Protein AF-A0A7S3MTQ1-F1 (afdb_monomer)

Structure (mmCIF, N/CA/C/O backbone):
data_AF-A0A7S3MTQ1-F1
#
_entry.id   AF-A0A7S3MTQ1-F1
#
loop_
_atom_site.group_PDB
_atom_site.id
_atom_site.type_symbol
_atom_site.label_atom_id
_atom_site.label_alt_id
_atom_site.label_comp_id
_atom_site.label_asym_id
_atom_site.label_entity_id
_atom_site.label_seq_id
_atom_site.pdbx_PDB_ins_code
_atom_site.Cartn_x
_atom_site.Cartn_y
_atom_site.Cartn_z
_atom_site.occupancy
_atom_site.B_iso_or_equiv
_atom_site.auth_seq_id
_atom_site.auth_comp_id
_atom_site.auth_asym_id
_atom_site.auth_atom_id
_atom_site.pdbx_PDB_model_num
ATOM 1 N N . MET A 1 1 ? 12.966 -10.191 -5.860 1.00 78.56 1 MET A N 1
ATOM 2 C CA . MET A 1 1 ? 12.305 -10.108 -7.181 1.00 78.56 1 MET A CA 1
ATOM 3 C C . MET A 1 1 ? 12.487 -8.676 -7.627 1.00 78.56 1 MET A C 1
ATOM 5 O O . MET A 1 1 ? 11.820 -7.817 -7.078 1.00 78.56 1 MET A O 1
ATOM 9 N N . SER A 1 2 ? 13.445 -8.406 -8.515 1.00 86.69 2 SER A N 1
ATOM 10 C CA . SER A 1 2 ? 14.028 -7.056 -8.638 1.00 86.69 2 SER A CA 1
ATOM 11 C C . SER A 1 2 ? 13.567 -6.264 -9.868 1.00 86.69 2 SER A C 1
ATOM 13 O O . SER A 1 2 ? 13.943 -5.110 -10.020 1.00 86.69 2 SER A O 1
ATOM 15 N N . LEU A 1 3 ? 12.726 -6.847 -10.730 1.00 95.62 3 LEU A N 1
ATOM 16 C CA . LEU A 1 3 ? 12.118 -6.173 -11.882 1.00 95.62 3 LEU A CA 1
ATOM 17 C C . LEU A 1 3 ? 10.659 -6.628 -12.007 1.00 95.62 3 LEU A C 1
ATOM 19 O O . LEU A 1 3 ? 10.397 -7.811 -12.209 1.00 95.62 3 LEU A O 1
ATOM 23 N N . MET A 1 4 ? 9.711 -5.702 -11.848 1.00 97.25 4 MET A N 1
ATOM 24 C CA . MET A 1 4 ? 8.269 -5.983 -11.885 1.00 97.25 4 MET A CA 1
ATOM 25 C C . MET A 1 4 ? 7.527 -4.849 -12.596 1.00 97.25 4 MET A C 1
ATOM 27 O O . MET A 1 4 ? 7.982 -3.705 -12.612 1.00 97.25 4 MET A O 1
ATOM 31 N N . GLY A 1 5 ? 6.378 -5.171 -13.185 1.00 97.38 5 GLY A N 1
ATOM 32 C CA . GLY A 1 5 ? 5.528 -4.243 -13.922 1.00 97.38 5 GLY A CA 1
ATOM 33 C C . GLY A 1 5 ? 4.588 -3.455 -13.012 1.00 97.38 5 GLY A C 1
ATOM 34 O O . GLY A 1 5 ? 3.769 -4.040 -12.297 1.00 97.38 5 GLY A O 1
ATOM 35 N N . HIS A 1 6 ? 4.641 -2.125 -13.109 1.00 97.94 6 HIS A N 1
ATOM 36 C CA . HIS A 1 6 ? 3.785 -1.191 -12.368 1.00 97.94 6 HIS A CA 1
ATOM 37 C C . HIS A 1 6 ? 2.851 -0.414 -13.294 1.00 97.94 6 HIS A C 1
ATOM 39 O O . HIS A 1 6 ? 3.151 -0.194 -14.468 1.00 97.94 6 HIS A O 1
ATOM 45 N N . ARG A 1 7 ? 1.721 0.054 -12.750 1.00 97.31 7 ARG A N 1
ATOM 46 C CA . ARG A 1 7 ? 0.862 1.028 -13.436 1.00 97.31 7 ARG A CA 1
ATOM 47 C C . ARG A 1 7 ? 1.332 2.438 -13.098 1.00 97.31 7 ARG A C 1
ATOM 49 O O . ARG A 1 7 ? 1.403 2.800 -11.928 1.00 97.31 7 ARG A O 1
ATOM 56 N N . VAL A 1 8 ? 1.582 3.242 -14.126 1.00 97.00 8 VAL A N 1
ATOM 57 C CA . VAL A 1 8 ? 2.000 4.638 -13.963 1.00 97.00 8 VAL A CA 1
ATOM 58 C C . VAL A 1 8 ? 0.859 5.473 -13.373 1.00 97.00 8 VAL A C 1
ATOM 60 O O . VAL A 1 8 ? -0.270 5.436 -13.865 1.00 97.00 8 VAL A O 1
ATOM 63 N N . LYS A 1 9 ? 1.174 6.257 -12.339 1.00 97.50 9 LYS A N 1
ATOM 64 C CA . LYS A 1 9 ? 0.338 7.342 -11.816 1.00 97.50 9 LYS A CA 1
ATOM 65 C C . LYS A 1 9 ? 1.189 8.606 -11.781 1.00 97.50 9 LYS A C 1
ATOM 67 O O . LYS A 1 9 ? 2.206 8.634 -11.097 1.00 97.50 9 LYS A O 1
ATOM 72 N N . VAL A 1 10 ? 0.780 9.631 -12.525 1.00 97.19 10 VAL A N 1
ATOM 73 C CA . VAL A 1 10 ? 1.495 10.913 -12.566 1.00 97.19 10 VAL A CA 1
ATOM 74 C C . VAL A 1 10 ? 1.177 11.692 -11.295 1.00 97.19 10 VAL A C 1
ATOM 76 O O . VAL A 1 10 ? 0.010 11.863 -10.940 1.00 97.19 10 VAL A O 1
ATOM 79 N N . LEU A 1 11 ? 2.221 12.126 -10.596 1.00 96.69 11 LEU A N 1
ATOM 80 C CA . LEU A 1 11 ? 2.155 12.874 -9.345 1.00 96.69 11 LEU A CA 1
ATOM 81 C C . LEU A 1 11 ? 3.131 14.058 -9.424 1.00 96.69 11 LEU A C 1
ATOM 83 O O . LEU A 1 11 ? 4.071 14.008 -10.217 1.00 96.69 11 LEU A O 1
ATOM 87 N N . PRO A 1 12 ? 2.921 15.123 -8.632 1.00 97.00 12 PRO A N 1
ATOM 88 C CA . PRO A 1 12 ? 3.892 16.210 -8.529 1.00 97.00 12 PRO A CA 1
ATOM 89 C C . PRO A 1 12 ? 5.219 15.737 -7.898 1.00 97.00 12 PRO A C 1
ATOM 91 O O . PRO A 1 12 ? 5.275 14.659 -7.299 1.00 97.00 12 PRO A O 1
ATOM 94 N N . PHE A 1 13 ? 6.235 16.612 -7.937 1.00 97.25 13 PHE A N 1
ATOM 95 C CA . PHE A 1 13 ? 7.602 16.430 -7.405 1.00 97.25 13 PHE A CA 1
ATOM 96 C C . PHE A 1 13 ? 8.509 15.501 -8.240 1.00 97.25 13 PHE A C 1
ATOM 98 O O . PHE A 1 13 ? 8.098 14.982 -9.271 1.00 97.25 13 PHE A O 1
ATOM 105 N N . GLN A 1 14 ? 9.779 15.371 -7.833 1.00 96.12 14 GLN A N 1
ATOM 106 C CA . GLN A 1 14 ? 10.865 14.755 -8.616 1.00 96.12 14 GLN A CA 1
ATOM 107 C C . GLN A 1 14 ? 11.342 13.411 -8.033 1.00 96.12 14 GLN A C 1
ATOM 109 O O . GLN A 1 14 ? 12.533 13.124 -8.023 1.00 96.12 14 GLN A O 1
ATOM 114 N N . THR A 1 15 ? 10.428 12.590 -7.511 1.00 97.06 15 THR A N 1
ATOM 115 C CA . THR A 1 15 ? 10.764 11.274 -6.943 1.00 97.06 15 THR A CA 1
ATOM 116 C C . THR A 1 15 ? 9.771 10.205 -7.377 1.00 97.06 15 THR A C 1
ATOM 118 O O . THR A 1 15 ? 8.580 10.476 -7.570 1.00 97.06 15 THR A O 1
ATOM 121 N N . PHE A 1 16 ? 10.247 8.965 -7.514 1.00 97.38 16 PHE A N 1
ATOM 122 C CA . PHE A 1 16 ? 9.351 7.827 -7.674 1.00 97.38 16 PHE A CA 1
ATOM 123 C C . PHE A 1 16 ? 8.628 7.523 -6.367 1.00 97.38 16 PHE A C 1
ATOM 125 O O . PHE A 1 16 ? 9.172 7.661 -5.275 1.00 97.38 16 PHE A O 1
ATOM 132 N N . ARG A 1 17 ? 7.368 7.102 -6.495 1.00 97.31 17 ARG A N 1
ATOM 133 C CA . ARG A 1 17 ? 6.538 6.688 -5.365 1.00 97.31 17 ARG A CA 1
ATOM 134 C C . ARG A 1 17 ? 6.022 5.286 -5.615 1.00 97.31 17 ARG A C 1
ATOM 136 O O . ARG A 1 17 ? 5.438 5.016 -6.664 1.00 97.31 17 ARG A O 1
ATOM 143 N N . LEU A 1 18 ? 6.211 4.423 -4.629 1.00 96.88 18 LEU A N 1
ATOM 144 C CA . LEU A 1 18 ? 5.763 3.037 -4.628 1.00 96.88 18 LEU A CA 1
ATOM 145 C C . LEU A 1 18 ? 5.062 2.711 -3.305 1.00 96.88 18 LEU A C 1
ATOM 147 O O . LEU A 1 18 ? 5.174 3.444 -2.327 1.00 96.88 18 LEU A O 1
ATOM 151 N N . ASN A 1 19 ? 4.293 1.625 -3.298 1.00 97.12 19 ASN A N 1
ATOM 152 C CA . ASN A 1 19 ? 3.621 1.142 -2.095 1.00 97.12 19 ASN A CA 1
ATOM 153 C C . ASN A 1 19 ? 4.639 0.514 -1.121 1.00 97.12 19 ASN A C 1
ATOM 155 O O . ASN A 1 19 ? 5.536 -0.198 -1.559 1.00 97.12 19 ASN A O 1
ATOM 159 N N . LEU A 1 20 ? 4.479 0.713 0.190 1.00 97.56 20 LEU A N 1
ATOM 160 C CA . LEU A 1 20 ? 5.409 0.173 1.192 1.00 97.56 20 LEU A CA 1
ATOM 161 C C . LEU A 1 20 ? 5.531 -1.358 1.147 1.00 97.56 20 LEU A C 1
ATOM 163 O O . LEU A 1 20 ? 6.614 -1.887 1.342 1.00 97.56 20 LEU A O 1
ATOM 167 N N . SER A 1 21 ? 4.472 -2.091 0.809 1.00 97.06 21 SER A N 1
ATOM 168 C CA . SER A 1 21 ? 4.521 -3.556 0.718 1.00 97.06 21 SER A CA 1
ATOM 169 C C . SER A 1 21 ? 5.405 -4.085 -0.416 1.00 97.06 21 SER A C 1
ATOM 171 O O . SER A 1 21 ? 5.740 -5.270 -0.413 1.00 97.06 21 SER A O 1
ATOM 173 N N . VAL A 1 22 ? 5.788 -3.244 -1.389 1.00 97.25 22 VAL A N 1
ATOM 174 C CA . VAL A 1 22 ? 6.699 -3.643 -2.475 1.00 97.25 22 VAL A CA 1
ATOM 175 C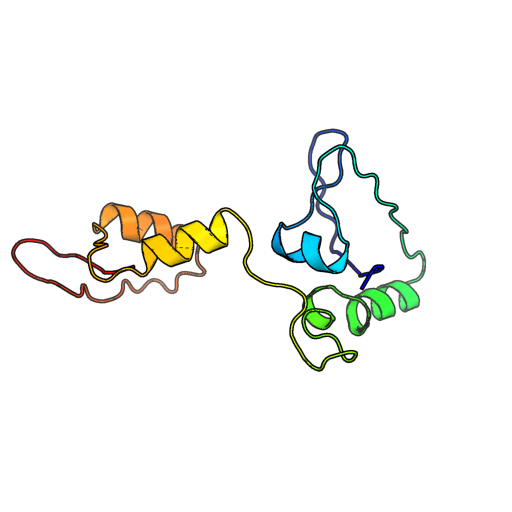 C . VAL A 1 22 ? 8.166 -3.323 -2.167 1.00 97.25 22 VAL A C 1
ATOM 177 O O . VAL A 1 22 ? 9.033 -3.690 -2.953 1.00 97.25 22 VAL A O 1
ATOM 180 N N . THR A 1 23 ? 8.489 -2.709 -1.026 1.00 96.62 23 THR A N 1
ATOM 181 C CA . THR A 1 23 ? 9.890 -2.416 -0.673 1.00 96.62 23 THR A CA 1
ATOM 182 C C . THR A 1 23 ? 10.688 -3.687 -0.401 1.00 96.62 23 THR A C 1
ATOM 184 O O . THR A 1 23 ? 11.807 -3.818 -0.887 1.00 96.62 23 THR A O 1
ATOM 187 N N . SER A 1 24 ? 10.099 -4.677 0.279 1.00 95.00 24 SER A N 1
ATOM 188 C CA . SER A 1 24 ? 10.756 -5.949 0.611 1.00 95.00 24 SER A CA 1
ATOM 189 C C . SER A 1 24 ? 11.315 -6.708 -0.605 1.00 95.00 24 SER A C 1
ATOM 191 O O . SER A 1 24 ? 12.484 -7.088 -0.570 1.00 95.00 24 SER A O 1
ATOM 193 N N . PRO A 1 25 ? 10.567 -6.930 -1.709 1.00 96.00 25 PRO A N 1
ATOM 194 C CA . PRO A 1 25 ? 11.117 -7.618 -2.879 1.00 96.00 25 PRO A CA 1
ATOM 195 C C . PRO A 1 25 ? 12.190 -6.820 -3.634 1.00 96.00 25 PRO A C 1
ATOM 197 O O . PRO A 1 25 ? 12.996 -7.461 -4.323 1.00 96.00 25 PRO A O 1
ATOM 200 N N . TYR A 1 26 ? 12.195 -5.485 -3.514 1.00 96.81 26 TYR A N 1
ATOM 201 C CA . TYR A 1 26 ? 13.216 -4.594 -4.078 1.00 96.81 26 TYR A CA 1
ATOM 202 C C . TYR A 1 26 ? 14.411 -4.359 -3.153 1.00 96.81 26 TYR A C 1
ATOM 204 O O . TYR A 1 26 ? 15.449 -3.934 -3.646 1.00 96.81 26 TYR A O 1
ATOM 212 N N . ASN A 1 27 ? 14.280 -4.677 -1.863 1.00 94.69 27 ASN A N 1
ATOM 213 C CA . ASN A 1 27 ? 15.246 -4.332 -0.824 1.00 94.69 27 ASN A CA 1
ATOM 214 C C . ASN A 1 27 ? 15.563 -2.824 -0.804 1.00 94.69 27 ASN A C 1
ATOM 216 O O . ASN A 1 27 ? 16.728 -2.447 -0.841 1.00 94.69 27 ASN A O 1
ATOM 220 N N . ALA A 1 28 ? 14.511 -1.999 -0.800 1.00 95.44 28 ALA A N 1
ATOM 221 C CA . ALA A 1 28 ? 14.596 -0.536 -0.752 1.00 95.44 28 ALA A CA 1
ATOM 222 C C . ALA A 1 28 ? 14.129 0.002 0.613 1.00 95.44 28 ALA A C 1
ATOM 224 O O . ALA A 1 28 ? 13.205 -0.576 1.200 1.00 95.44 28 ALA A O 1
ATOM 225 N N . ASP A 1 29 ? 14.705 1.104 1.096 1.00 93.62 29 ASP A N 1
ATOM 226 C CA . ASP A 1 29 ? 14.406 1.670 2.428 1.00 93.62 29 ASP A CA 1
ATOM 227 C C . ASP A 1 29 ? 14.224 3.206 2.480 1.00 93.62 29 ASP A C 1
ATOM 229 O O . ASP A 1 29 ? 13.895 3.748 3.537 1.00 93.62 29 ASP A O 1
ATOM 233 N N . PHE A 1 30 ? 14.285 3.887 1.330 1.00 96.19 30 PHE A N 1
ATOM 234 C CA . PHE A 1 30 ? 14.052 5.334 1.164 1.00 96.19 30 PHE A CA 1
ATOM 235 C C . PHE A 1 30 ? 15.071 6.257 1.858 1.00 96.19 30 PHE A C 1
ATOM 237 O O . PHE A 1 30 ? 14.766 7.434 2.079 1.00 96.19 30 PHE A O 1
ATOM 244 N N . ASP A 1 31 ? 16.279 5.781 2.157 1.00 97.12 31 ASP A N 1
ATOM 245 C CA . ASP A 1 31 ? 17.355 6.605 2.729 1.00 97.12 31 ASP A CA 1
ATOM 246 C C . ASP A 1 31 ? 18.178 7.397 1.682 1.00 97.12 31 ASP A C 1
ATOM 248 O O . ASP A 1 31 ? 19.066 8.178 2.031 1.00 97.12 31 ASP A O 1
ATOM 252 N N . GLY A 1 32 ? 17.842 7.240 0.397 1.00 96.38 32 GLY A N 1
ATOM 253 C CA . GLY A 1 32 ? 18.590 7.787 -0.739 1.00 96.38 32 GLY A CA 1
ATOM 254 C C . GLY A 1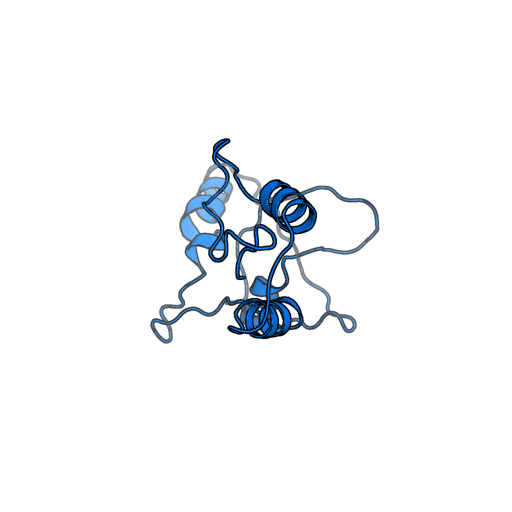 32 ? 18.578 6.900 -1.987 1.00 96.38 32 GLY A C 1
ATOM 255 O O . GLY A 1 32 ? 19.155 7.292 -2.999 1.00 96.38 32 GLY A O 1
ATOM 256 N N . ASP A 1 33 ? 17.922 5.736 -1.928 1.00 96.75 33 ASP A N 1
ATOM 257 C CA . ASP A 1 33 ? 17.808 4.787 -3.038 1.00 96.75 33 ASP A CA 1
ATOM 258 C C . ASP A 1 33 ? 17.336 5.401 -4.368 1.00 96.75 33 ASP A C 1
ATOM 260 O O . ASP A 1 33 ? 16.323 6.105 -4.455 1.00 96.75 33 ASP A O 1
ATOM 264 N N . GLU A 1 34 ? 18.016 5.009 -5.446 1.00 97.25 34 GLU A N 1
ATOM 265 C CA . GLU A 1 34 ? 17.623 5.295 -6.823 1.00 97.25 34 GLU A CA 1
ATOM 266 C C . GLU A 1 34 ? 17.090 4.028 -7.507 1.00 97.25 34 GLU A C 1
ATOM 268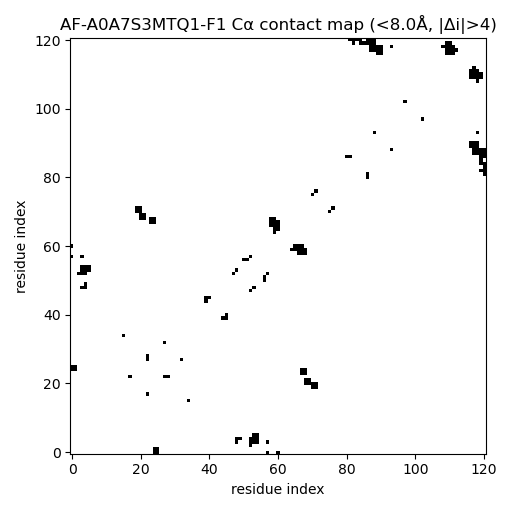 O O . GLU A 1 34 ? 17.617 2.927 -7.344 1.00 97.25 34 GLU A O 1
ATOM 273 N N . MET A 1 35 ? 16.041 4.174 -8.321 1.00 96.81 35 MET A N 1
ATOM 274 C CA . MET A 1 35 ? 15.461 3.071 -9.091 1.00 96.81 35 MET A CA 1
ATOM 275 C C . MET A 1 35 ? 15.338 3.442 -10.565 1.00 96.81 35 MET A C 1
ATOM 277 O O . MET A 1 35 ? 14.942 4.553 -10.908 1.00 96.81 35 MET A O 1
ATOM 281 N N . ASN A 1 36 ? 15.598 2.478 -11.446 1.00 97.00 36 ASN A N 1
ATOM 282 C CA . ASN A 1 36 ? 15.452 2.661 -12.887 1.00 97.00 36 ASN A CA 1
ATOM 283 C C . ASN A 1 36 ? 14.028 2.343 -13.359 1.00 97.00 36 ASN A C 1
ATOM 285 O O . ASN A 1 36 ? 13.367 1.438 -12.845 1.00 97.00 36 ASN A O 1
ATOM 289 N N . MET A 1 37 ? 13.577 3.050 -14.396 1.00 96.69 37 MET A N 1
ATOM 290 C CA . MET A 1 37 ? 12.301 2.800 -15.064 1.00 96.69 37 MET A CA 1
ATOM 291 C C . MET A 1 37 ? 12.518 2.568 -16.558 1.00 96.69 37 MET A C 1
ATOM 293 O O . MET A 1 37 ? 13.169 3.359 -17.235 1.00 96.69 37 MET A O 1
ATOM 297 N N . HIS A 1 38 ? 11.910 1.504 -17.082 1.00 97.31 38 HIS A N 1
ATOM 298 C CA . HIS A 1 38 ? 11.919 1.177 -18.505 1.00 97.31 38 HIS A CA 1
ATOM 299 C C . H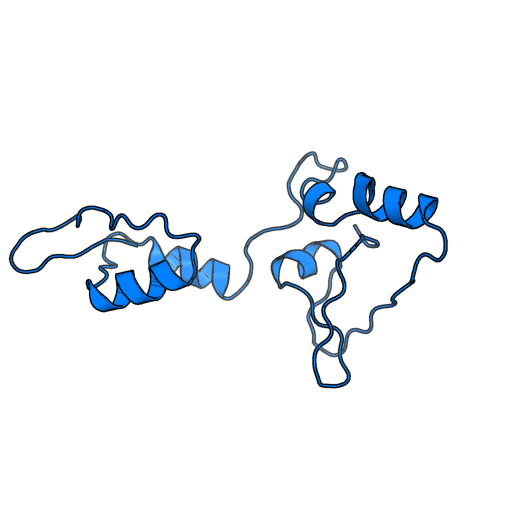IS A 1 38 ? 10.488 1.194 -19.044 1.00 97.31 38 HIS A C 1
ATOM 301 O O . HIS A 1 38 ? 9.590 0.589 -18.456 1.00 97.31 38 HIS A O 1
ATOM 307 N N . VAL A 1 39 ? 10.271 1.886 -20.165 1.00 97.69 39 VAL A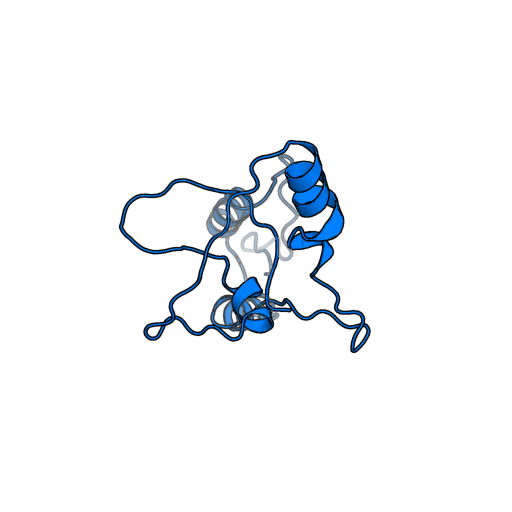 N 1
ATOM 308 C CA . VAL A 1 39 ? 8.944 2.026 -20.780 1.00 97.69 39 VAL A CA 1
ATOM 309 C C . VAL A 1 39 ? 8.839 1.099 -21.996 1.00 97.69 39 VAL A C 1
ATOM 311 O O . VAL A 1 39 ? 9.552 1.328 -22.979 1.00 97.69 39 VAL A O 1
ATOM 314 N N . PRO A 1 40 ? 7.959 0.076 -21.979 1.00 97.25 40 PRO A N 1
ATOM 315 C CA . PRO A 1 40 ? 7.760 -0.799 -23.132 1.00 97.25 40 PRO A CA 1
ATOM 316 C C . PRO A 1 40 ? 7.156 -0.017 -24.304 1.00 97.25 40 PRO A C 1
ATOM 318 O O . PRO A 1 40 ? 6.207 0.744 -24.121 1.00 97.25 40 PRO A O 1
ATOM 321 N N . GLN A 1 41 ? 7.701 -0.220 -25.505 1.00 97.81 41 GLN A N 1
ATOM 322 C CA . GLN A 1 41 ? 7.291 0.517 -26.708 1.00 97.81 41 GLN A CA 1
ATOM 323 C C . GLN A 1 41 ? 6.233 -0.225 -27.542 1.00 97.81 41 GLN A C 1
ATOM 325 O O . GLN A 1 41 ? 5.366 0.413 -28.133 1.00 97.81 41 GLN A O 1
ATOM 330 N N . SER A 1 42 ? 6.269 -1.563 -27.586 1.00 98.31 42 SER A N 1
ATOM 331 C CA . SER A 1 42 ? 5.308 -2.373 -28.346 1.00 98.31 42 SER A CA 1
ATOM 332 C C . SER A 1 42 ? 4.106 -2.790 -27.491 1.00 98.31 42 SER A C 1
ATOM 334 O O . SER A 1 42 ? 4.190 -2.925 -26.265 1.00 98.31 42 SER A O 1
ATOM 336 N N . LEU A 1 43 ? 2.966 -3.026 -28.146 1.00 97.94 43 LEU A N 1
ATOM 337 C CA . LEU A 1 43 ? 1.766 -3.533 -27.473 1.00 97.94 43 LEU A CA 1
ATOM 338 C C . LEU A 1 43 ? 1.961 -4.956 -26.941 1.00 97.94 43 LEU A C 1
ATOM 340 O O . LEU A 1 43 ? 1.442 -5.272 -25.873 1.00 97.94 43 LEU A O 1
ATOM 344 N N . GLU A 1 44 ? 2.743 -5.776 -27.642 1.00 98.12 44 GLU A N 1
ATOM 345 C CA . GLU A 1 44 ? 3.074 -7.142 -27.232 1.00 98.12 44 GLU A CA 1
ATOM 346 C C . GLU A 1 44 ? 3.864 -7.145 -25.921 1.00 98.12 44 GLU A C 1
ATOM 348 O O . GLU A 1 44 ? 3.436 -7.767 -24.952 1.00 98.12 44 GLU A O 1
ATOM 353 N N . THR A 1 45 ? 4.938 -6.354 -25.823 1.00 97.56 45 THR A N 1
ATOM 354 C CA . THR A 1 45 ? 5.730 -6.253 -24.585 1.00 97.56 45 THR A CA 1
ATOM 355 C C . THR A 1 45 ? 4.927 -5.602 -23.457 1.00 97.56 45 THR A C 1
ATOM 357 O O . THR A 1 45 ? 5.055 -5.974 -22.290 1.00 97.56 45 THR A O 1
ATOM 360 N N . LYS A 1 46 ? 4.039 -4.649 -23.772 1.00 97.75 46 LYS A N 1
ATOM 361 C CA . LYS A 1 46 ? 3.117 -4.090 -22.773 1.00 97.75 46 LYS A CA 1
ATOM 362 C C . LYS A 1 46 ? 2.163 -5.157 -22.222 1.00 97.75 46 LYS A C 1
ATOM 364 O O . LYS A 1 46 ? 1.907 -5.161 -21.017 1.00 97.75 46 LYS A O 1
ATOM 369 N N . ALA A 1 47 ? 1.636 -6.033 -23.078 1.00 97.88 47 ALA A N 1
ATOM 370 C CA . ALA A 1 47 ? 0.794 -7.149 -22.662 1.00 97.88 47 ALA A CA 1
ATOM 371 C C . ALA A 1 47 ? 1.593 -8.162 -21.831 1.00 97.88 47 ALA A C 1
ATOM 373 O O . ALA A 1 47 ? 1.138 -8.543 -20.758 1.00 97.88 47 ALA A O 1
ATOM 374 N N . GLU A 1 48 ? 2.810 -8.508 -22.248 1.00 97.94 48 GLU A N 1
ATOM 375 C CA . GLU A 1 48 ? 3.713 -9.397 -21.509 1.00 97.94 48 GLU A CA 1
ATOM 376 C C . GLU A 1 48 ? 3.981 -8.888 -20.085 1.00 97.94 48 GLU A C 1
ATOM 378 O O . GLU A 1 48 ? 3.785 -9.610 -19.107 1.00 97.94 48 GLU A O 1
ATOM 383 N N . ILE A 1 49 ? 4.338 -7.610 -19.932 1.00 97.50 49 ILE A N 1
ATOM 384 C CA . ILE A 1 49 ? 4.590 -7.020 -18.611 1.00 97.50 49 ILE A CA 1
ATOM 385 C C . ILE A 1 49 ? 3.314 -7.009 -17.763 1.00 97.50 49 ILE A C 1
ATOM 387 O O . ILE A 1 49 ? 3.371 -7.287 -16.564 1.00 97.50 49 ILE A O 1
ATOM 391 N N . LYS A 1 50 ? 2.159 -6.704 -18.364 1.00 96.81 50 LYS A N 1
ATOM 392 C CA . LYS A 1 50 ? 0.868 -6.670 -17.662 1.00 96.81 50 LYS A CA 1
ATOM 393 C C . LYS A 1 50 ? 0.404 -8.064 -17.222 1.00 96.81 50 LYS A C 1
ATOM 395 O O . LYS A 1 50 ? -0.184 -8.203 -16.151 1.00 96.81 50 LYS A O 1
ATOM 400 N N . GLU A 1 51 ? 0.656 -9.080 -18.036 1.00 97.19 51 GLU A N 1
ATOM 401 C CA . GLU A 1 51 ? 0.154 -10.433 -17.815 1.00 97.19 51 GLU A CA 1
ATOM 402 C C . GLU A 1 51 ? 1.174 -11.345 -17.106 1.00 97.19 51 GLU A C 1
ATOM 404 O O . GLU A 1 51 ? 0.806 -12.339 -16.497 1.00 97.19 51 GLU A O 1
ATOM 409 N N . ILE A 1 52 ? 2.466 -11.051 -17.116 1.00 96.38 52 ILE A N 1
ATOM 410 C CA . ILE A 1 52 ? 3.456 -11.948 -16.495 1.00 96.38 52 ILE A CA 1
ATOM 411 C C . ILE A 1 52 ? 4.158 -11.231 -15.353 1.00 96.38 52 ILE A C 1
ATOM 413 O O . ILE A 1 52 ? 4.147 -11.699 -14.216 1.00 96.38 52 ILE A O 1
ATOM 417 N N . MET A 1 53 ? 4.711 -10.052 -15.622 1.00 96.56 53 MET A N 1
ATOM 418 C CA . MET A 1 53 ? 5.579 -9.356 -14.668 1.00 96.56 53 MET A CA 1
ATOM 419 C C . MET A 1 53 ? 4.837 -8.417 -13.711 1.00 96.56 53 MET A C 1
ATOM 421 O O . MET A 1 53 ? 5.473 -7.790 -12.864 1.00 96.56 53 MET A O 1
ATOM 425 N N . HIS A 1 54 ? 3.519 -8.267 -13.837 1.00 96.69 54 HIS A N 1
ATOM 426 C CA . HIS A 1 54 ? 2.765 -7.301 -13.045 1.00 96.69 54 HIS A CA 1
ATOM 427 C C . HIS A 1 54 ? 2.826 -7.634 -11.550 1.00 96.69 54 HIS A C 1
ATOM 429 O O . HIS A 1 54 ? 2.631 -8.785 -11.169 1.00 96.69 54 HIS A O 1
ATOM 435 N N . VAL A 1 55 ? 3.059 -6.624 -10.703 1.00 97.19 55 VAL A N 1
ATOM 436 C CA . VAL A 1 55 ? 3.266 -6.778 -9.247 1.00 97.19 55 VAL A CA 1
ATOM 437 C C . VAL A 1 55 ? 2.274 -7.733 -8.560 1.00 97.19 55 VAL A C 1
ATOM 439 O O . VAL A 1 55 ? 2.741 -8.609 -7.835 1.00 97.19 55 VAL A O 1
ATOM 442 N N . PRO A 1 56 ? 0.947 -7.678 -8.803 1.00 96.38 56 PRO A N 1
ATOM 443 C CA . PRO A 1 56 ? 0.007 -8.617 -8.184 1.00 96.38 56 PRO A CA 1
ATOM 444 C C . PRO A 1 56 ? 0.258 -10.094 -8.533 1.00 96.38 56 PRO A C 1
ATOM 446 O O . PRO A 1 56 ? -0.033 -10.969 -7.724 1.00 96.38 56 PRO A O 1
ATOM 449 N N . ARG A 1 57 ? 0.830 -10.392 -9.710 1.00 96.06 57 ARG A N 1
ATOM 450 C CA . ARG A 1 57 ? 1.214 -11.758 -10.123 1.00 96.06 57 ARG A CA 1
ATOM 451 C C . ARG A 1 57 ? 2.544 -12.212 -9.517 1.00 96.06 57 ARG A C 1
ATOM 453 O O . ARG A 1 57 ? 2.889 -13.380 -9.626 1.00 96.06 57 ARG A O 1
ATOM 460 N N . GLN A 1 58 ? 3.265 -11.303 -8.865 1.00 96.25 58 GLN A N 1
ATOM 461 C CA . GLN A 1 58 ? 4.579 -11.527 -8.262 1.00 96.25 58 GLN A CA 1
ATOM 462 C C . GLN A 1 58 ? 4.528 -11.474 -6.722 1.00 96.25 58 GLN A C 1
ATOM 464 O O . GLN A 1 58 ? 5.560 -11.348 -6.074 1.00 96.25 58 GLN A O 1
ATOM 469 N N . ILE A 1 59 ? 3.343 -11.566 -6.103 1.00 97.00 59 ILE A N 1
ATOM 470 C CA . ILE A 1 59 ? 3.215 -11.578 -4.633 1.00 97.00 59 ILE A CA 1
ATOM 471 C C . ILE A 1 59 ? 3.866 -12.833 -4.032 1.00 97.00 59 ILE A C 1
ATOM 473 O O . ILE A 1 59 ? 4.552 -12.740 -3.015 1.00 97.00 59 ILE A O 1
ATOM 477 N N . VAL A 1 60 ? 3.675 -13.999 -4.659 1.00 96.31 60 VAL A N 1
ATOM 478 C CA . VAL A 1 60 ? 4.215 -15.291 -4.205 1.00 96.31 60 VAL A CA 1
ATOM 479 C C . VAL A 1 60 ? 5.436 -15.655 -5.037 1.00 96.31 60 VAL A C 1
ATOM 481 O O . VAL A 1 60 ? 5.352 -15.751 -6.259 1.00 96.31 60 VAL A O 1
ATOM 484 N N . ALA A 1 61 ? 6.575 -15.880 -4.379 1.00 93.44 61 ALA A N 1
ATOM 485 C CA . ALA A 1 61 ? 7.803 -16.257 -5.067 1.00 93.44 61 ALA A CA 1
ATOM 486 C C . ALA A 1 61 ? 7.929 -17.782 -5.201 1.00 93.44 61 ALA A C 1
ATOM 488 O O . ALA A 1 61 ? 7.849 -18.484 -4.188 1.00 93.44 61 ALA A O 1
ATOM 489 N N . PRO A 1 62 ? 8.276 -18.309 -6.390 1.00 94.62 62 PRO A N 1
ATOM 490 C CA . PRO A 1 62 ? 8.505 -19.743 -6.581 1.00 94.62 62 PRO A CA 1
ATOM 491 C C . PRO A 1 62 ? 9.771 -20.249 -5.871 1.00 94.62 62 PRO A C 1
ATOM 493 O O . PRO A 1 62 ? 9.906 -21.438 -5.620 1.00 94.62 62 PRO A O 1
ATOM 496 N N . LYS A 1 63 ? 10.705 -19.357 -5.503 1.00 93.75 63 LYS A N 1
ATOM 497 C CA . LYS A 1 63 ? 11.955 -19.724 -4.810 1.00 93.75 63 LYS A CA 1
ATOM 498 C C . LYS A 1 63 ? 11.703 -20.449 -3.480 1.00 93.75 63 LYS A C 1
ATOM 500 O O . LYS A 1 63 ? 12.459 -21.341 -3.114 1.00 93.75 63 LYS A O 1
ATOM 505 N N . HIS A 1 64 ? 10.670 -20.027 -2.754 1.00 93.06 64 HIS A N 1
ATOM 506 C CA . HIS A 1 64 ? 10.344 -20.528 -1.416 1.00 93.06 64 HIS A CA 1
ATOM 507 C C . HIS A 1 64 ? 8.860 -20.895 -1.268 1.00 93.06 64 HIS A C 1
ATOM 509 O O . HIS A 1 64 ? 8.428 -21.208 -0.166 1.00 93.06 64 HIS A O 1
ATOM 515 N N . ASN A 1 65 ? 8.079 -20.837 -2.354 1.00 95.25 65 ASN A N 1
ATOM 516 C CA . ASN A 1 65 ? 6.629 -21.059 -2.365 1.00 95.25 65 ASN A CA 1
ATOM 517 C C . ASN A 1 65 ? 5.878 -20.254 -1.291 1.00 95.25 65 ASN A C 1
ATOM 519 O O . ASN A 1 65 ? 4.909 -20.731 -0.706 1.00 95.25 65 ASN A O 1
ATOM 523 N N . GLN A 1 66 ? 6.335 -19.028 -1.030 1.00 95.69 66 GLN A N 1
ATOM 524 C CA . GLN A 1 66 ? 5.778 -18.154 -0.001 1.00 95.69 66 GLN A CA 1
ATOM 525 C C . GLN A 1 66 ? 5.662 -16.707 -0.505 1.00 95.69 66 GLN A C 1
ATOM 527 O O . GLN A 1 66 ? 6.390 -16.320 -1.433 1.00 95.69 66 GLN A O 1
ATOM 532 N N . PRO A 1 67 ? 4.767 -15.896 0.087 1.00 96.50 67 PRO A N 1
ATOM 533 C CA . PRO A 1 67 ? 4.674 -14.474 -0.213 1.00 96.50 67 PRO A CA 1
ATOM 534 C C . PRO A 1 67 ? 5.992 -13.748 0.069 1.00 96.50 67 PRO A C 1
ATOM 536 O O . PRO A 1 67 ? 6.650 -14.009 1.074 1.00 96.50 67 PRO A O 1
ATOM 539 N N . VAL A 1 68 ? 6.364 -12.815 -0.805 1.00 95.44 68 VAL A N 1
ATOM 540 C CA . VAL A 1 68 ? 7.499 -11.897 -0.580 1.00 95.44 68 VAL A CA 1
ATOM 541 C C . VAL A 1 68 ? 7.066 -10.452 -0.358 1.00 95.44 68 VAL A C 1
ATOM 543 O O . VAL A 1 68 ? 7.906 -9.598 -0.089 1.00 95.44 68 VAL A O 1
ATOM 546 N N . MET A 1 69 ? 5.770 -10.176 -0.498 1.00 96.62 69 MET A N 1
ATOM 547 C CA . MET A 1 69 ? 5.148 -8.898 -0.170 1.00 96.62 69 MET A CA 1
ATOM 548 C C . MET A 1 69 ? 4.206 -9.114 1.008 1.00 96.62 69 MET A C 1
ATOM 550 O O . MET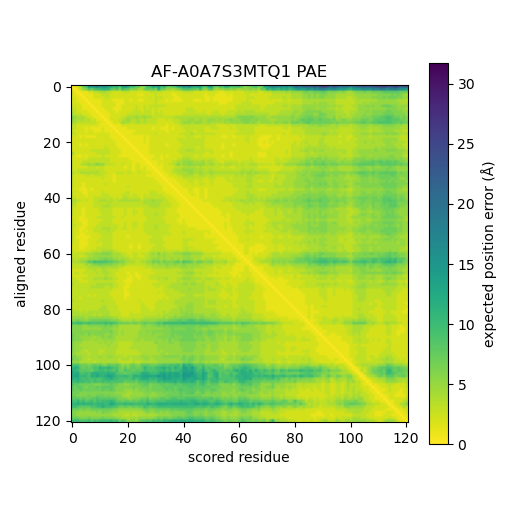 A 1 69 ? 3.496 -10.120 1.066 1.00 96.62 69 MET A O 1
ATOM 554 N N . GLY A 1 70 ? 4.188 -8.159 1.928 1.00 96.12 70 GLY A N 1
ATOM 555 C CA . GLY A 1 70 ? 3.359 -8.216 3.123 1.00 96.12 70 GLY A CA 1
ATOM 556 C C . GLY A 1 70 ? 3.096 -6.831 3.694 1.00 96.12 70 GLY A C 1
ATOM 557 O O . GLY A 1 70 ? 3.580 -5.820 3.182 1.00 96.12 70 GLY A O 1
ATOM 558 N N . ILE A 1 71 ? 2.306 -6.788 4.761 1.00 97.50 71 ILE A N 1
ATOM 559 C CA . ILE A 1 71 ? 2.100 -5.570 5.539 1.00 97.50 71 ILE A CA 1
ATOM 560 C C . ILE A 1 71 ? 3.342 -5.349 6.405 1.00 97.50 71 ILE A C 1
ATOM 562 O O . ILE A 1 71 ? 3.776 -6.258 7.111 1.00 97.50 71 ILE A O 1
ATOM 566 N N . VAL A 1 72 ? 3.924 -4.155 6.328 1.00 96.25 72 VAL A N 1
ATOM 567 C CA . VAL A 1 72 ? 5.196 -3.812 6.979 1.00 96.25 72 VAL A CA 1
ATOM 568 C C . VAL A 1 72 ? 5.087 -2.475 7.711 1.00 96.25 72 VAL A C 1
ATOM 570 O O . VAL A 1 72 ? 4.158 -1.704 7.466 1.00 96.25 72 VAL A O 1
ATOM 573 N N . GLN A 1 73 ? 6.050 -2.206 8.597 1.00 95.88 73 GLN A N 1
ATOM 574 C CA . GLN A 1 73 ? 6.205 -0.931 9.312 1.00 95.88 73 GLN A CA 1
ATOM 575 C C . GLN A 1 73 ? 4.912 -0.496 10.032 1.00 95.88 73 GLN A C 1
ATOM 577 O O . GLN A 1 73 ? 4.308 -1.291 10.756 1.00 95.88 73 GLN A O 1
ATOM 582 N N . ASP A 1 74 ? 4.480 0.747 9.838 1.00 97.56 74 ASP A N 1
ATOM 583 C CA . ASP A 1 74 ? 3.370 1.362 10.565 1.00 97.56 74 ASP A CA 1
ATOM 584 C C . ASP A 1 74 ? 2.053 0.621 10.372 1.00 97.56 74 ASP A C 1
ATOM 586 O O . ASP A 1 74 ? 1.289 0.477 11.318 1.00 97.56 74 ASP A O 1
ATOM 590 N N . SER A 1 75 ? 1.782 0.097 9.174 1.00 97.56 75 SER A N 1
ATOM 591 C CA . SER A 1 75 ? 0.560 -0.675 8.938 1.00 97.56 75 SER A CA 1
ATOM 592 C C . SER A 1 75 ? 0.565 -1.999 9.706 1.00 97.56 75 SER A C 1
ATOM 594 O O . SER A 1 75 ? -0.491 -2.443 10.151 1.00 97.56 75 SER A O 1
ATOM 596 N N . LEU A 1 76 ? 1.739 -2.614 9.905 1.00 97.81 76 LEU A N 1
ATOM 597 C CA . LEU A 1 76 ? 1.874 -3.853 10.676 1.00 97.81 76 LEU A CA 1
ATOM 598 C C . LEU A 1 76 ? 1.685 -3.596 12.176 1.00 97.81 76 LEU A C 1
ATOM 600 O O . LEU A 1 76 ? 0.984 -4.345 12.855 1.00 97.81 76 LEU A O 1
ATOM 604 N N . LEU A 1 77 ? 2.274 -2.518 12.693 1.00 97.75 77 LEU A N 1
ATOM 605 C CA . 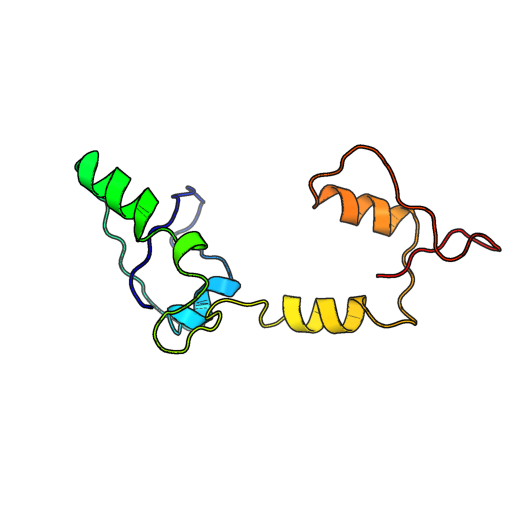LEU A 1 77 ? 2.049 -2.101 14.076 1.00 97.75 77 LEU A CA 1
ATOM 606 C C . LEU A 1 77 ? 0.592 -1.664 14.290 1.00 97.75 77 LEU A C 1
ATOM 608 O O . LEU A 1 77 ? -0.044 -2.050 15.269 1.00 97.75 77 LEU A O 1
ATOM 612 N N . GLY A 1 78 ? 0.054 -0.899 13.343 1.00 97.44 78 GLY A N 1
ATOM 613 C CA . GLY A 1 78 ? -1.310 -0.395 13.355 1.00 97.44 78 GLY A CA 1
ATOM 614 C C . GLY A 1 78 ? -2.330 -1.522 13.404 1.00 97.44 78 GLY A C 1
ATOM 615 O O . GLY A 1 78 ? -3.186 -1.499 14.279 1.00 97.44 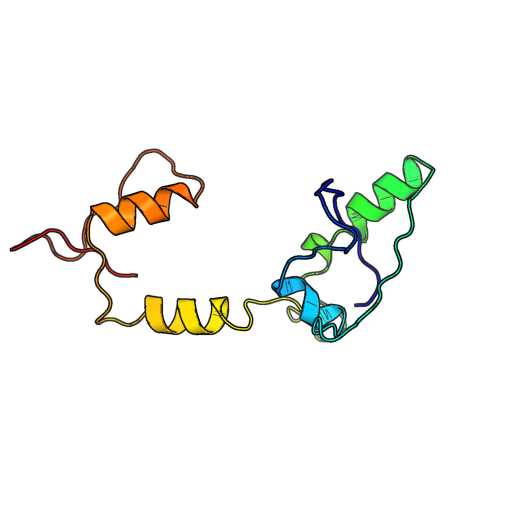78 GLY A O 1
ATOM 616 N N . ILE A 1 79 ? -2.212 -2.547 12.550 1.00 97.62 79 ILE A N 1
ATOM 617 C CA . ILE A 1 79 ? -3.149 -3.681 12.574 1.00 97.62 79 ILE A CA 1
ATOM 618 C C . ILE A 1 79 ? -3.035 -4.502 13.866 1.00 97.62 79 ILE A C 1
ATOM 620 O O . ILE A 1 79 ? -4.051 -4.964 14.384 1.00 97.62 79 ILE A O 1
ATOM 624 N N . TYR A 1 80 ? -1.831 -4.634 14.434 1.00 97.38 80 TYR A N 1
ATOM 625 C CA . TYR A 1 80 ? -1.642 -5.309 15.719 1.00 97.38 80 TYR A CA 1
ATOM 626 C C . TYR A 1 80 ? -2.364 -4.581 16.857 1.00 97.38 80 TYR A C 1
ATOM 628 O O . TYR A 1 80 ? -3.035 -5.222 17.659 1.00 97.38 80 TYR A O 1
ATOM 636 N N . LEU A 1 81 ? -2.250 -3.252 16.924 1.00 97.25 81 LEU A N 1
ATOM 637 C CA . LEU A 1 81 ? -2.946 -2.442 17.930 1.00 97.25 81 LEU A CA 1
ATOM 638 C C . LEU A 1 81 ? -4.455 -2.390 17.665 1.00 97.25 81 LEU A C 1
ATOM 640 O O . LEU A 1 81 ? -5.254 -2.444 18.595 1.00 97.25 81 LEU A O 1
ATOM 644 N N . PHE A 1 82 ? -4.845 -2.319 16.394 1.00 97.12 82 PHE A N 1
ATOM 645 C CA . PHE A 1 82 ? -6.238 -2.204 15.983 1.00 97.12 82 PHE A CA 1
ATOM 646 C C . PHE A 1 82 ? -7.054 -3.455 16.328 1.00 97.12 82 PHE A C 1
ATOM 648 O O . PHE A 1 82 ? -8.187 -3.329 16.779 1.00 97.12 82 PHE A O 1
ATOM 655 N N . THR A 1 83 ? -6.464 -4.643 16.185 1.00 97.00 83 THR A N 1
ATOM 656 C CA . THR A 1 83 ? -7.142 -5.937 16.396 1.00 97.00 83 THR A CA 1
ATOM 657 C C . THR A 1 83 ? -7.125 -6.430 17.851 1.00 97.00 83 THR A C 1
ATOM 659 O O . THR A 1 83 ? -7.531 -7.563 18.132 1.00 97.00 83 THR A O 1
ATOM 662 N N . GLN A 1 84 ? -6.665 -5.611 18.805 1.00 97.00 84 GLN A N 1
ATOM 663 C CA . GLN A 1 84 ? -6.733 -5.963 20.226 1.00 97.00 84 GLN A CA 1
ATOM 664 C C . GLN A 1 84 ? -8.181 -5.927 20.735 1.00 97.00 84 GLN A C 1
ATOM 666 O O . GLN A 1 84 ? -8.995 -5.110 20.314 1.00 97.00 84 GLN A O 1
ATOM 671 N N . ARG A 1 85 ? -8.517 -6.831 21.664 1.00 94.50 85 ARG A N 1
ATOM 672 C CA . ARG A 1 85 ? -9.901 -7.027 22.148 1.00 94.50 85 ARG A CA 1
ATOM 673 C C . ARG A 1 85 ? -10.472 -5.831 22.907 1.00 94.50 85 ARG A C 1
ATOM 675 O O . ARG A 1 85 ? -11.685 -5.717 23.041 1.00 94.50 85 ARG A O 1
ATOM 682 N N . ASP A 1 86 ? -9.602 -5.009 23.464 1.00 94.31 86 ASP A N 1
ATOM 683 C CA . ASP A 1 86 ? -9.906 -3.798 24.217 1.00 94.31 86 ASP A CA 1
ATOM 684 C C . ASP A 1 86 ? -10.013 -2.552 23.325 1.00 94.31 86 ASP A C 1
ATOM 686 O O . ASP A 1 86 ? -10.392 -1.485 23.814 1.00 94.31 86 ASP A O 1
ATOM 690 N N . ASN A 1 87 ? -9.754 -2.680 22.020 1.00 95.81 87 ASN A N 1
ATOM 691 C CA . ASN A 1 87 ? -9.935 -1.591 21.075 1.00 95.81 87 ASN A CA 1
ATOM 692 C C . ASN A 1 87 ? -11.391 -1.513 20.587 1.00 95.81 87 ASN A C 1
ATOM 694 O O . ASN A 1 87 ? -11.863 -2.364 19.827 1.00 95.81 87 ASN A O 1
ATOM 698 N N . PHE A 1 88 ? -12.092 -0.456 21.004 1.00 95.81 88 PHE A N 1
ATOM 699 C CA . PHE A 1 88 ? -13.468 -0.177 20.602 1.00 95.81 88 PHE A CA 1
ATOM 700 C C . PHE A 1 88 ? -13.569 1.101 19.769 1.00 95.81 88 PHE A C 1
ATOM 702 O O . PHE A 1 88 ? -13.039 2.151 20.130 1.00 95.81 88 PHE A O 1
ATOM 709 N N . LEU A 1 89 ? -14.330 1.022 18.683 1.00 95.75 89 LEU A N 1
ATOM 710 C CA . LEU A 1 89 ? -14.580 2.098 17.738 1.00 95.75 89 LEU A CA 1
ATOM 711 C C . LEU A 1 89 ? -15.961 2.705 17.983 1.00 95.75 89 LEU A C 1
ATOM 713 O O . LEU A 1 89 ? -16.965 1.999 18.136 1.00 95.75 89 LEU A O 1
ATOM 717 N N . THR A 1 90 ? -16.018 4.033 17.978 1.00 95.38 90 THR A N 1
ATOM 718 C CA . THR A 1 90 ? -17.274 4.780 17.962 1.00 95.38 90 THR A CA 1
ATOM 719 C C . THR A 1 90 ? -17.868 4.799 16.554 1.00 95.38 90 THR A C 1
ATOM 721 O O . THR A 1 90 ? -17.177 4.591 15.556 1.00 95.38 90 THR A O 1
ATOM 724 N N . LYS A 1 91 ? -19.177 5.058 16.459 1.00 93.50 91 LYS A N 1
ATOM 725 C CA . LYS A 1 91 ? -19.908 5.053 15.182 1.00 93.50 91 LYS A CA 1
ATOM 726 C C . LYS A 1 91 ? -19.301 6.011 14.150 1.00 93.50 91 LYS A C 1
ATOM 728 O O . LYS A 1 91 ? -19.208 5.665 12.979 1.00 93.50 91 LYS A O 1
ATOM 733 N N . ASP A 1 92 ? -18.904 7.202 14.585 1.00 94.75 92 ASP A N 1
ATOM 734 C CA . ASP A 1 92 ? -18.274 8.234 13.758 1.00 94.75 92 ASP A CA 1
ATOM 735 C C . ASP A 1 92 ? -16.909 7.789 13.218 1.00 94.75 92 ASP A C 1
ATOM 737 O O . ASP A 1 92 ? -16.648 7.929 12.022 1.00 94.75 92 ASP A O 1
ATOM 741 N N . LEU A 1 93 ? -16.070 7.181 14.063 1.00 94.19 93 LEU A N 1
ATOM 742 C CA . LEU A 1 93 ? -14.775 6.656 13.643 1.00 94.19 93 LEU A CA 1
ATOM 743 C C . LEU A 1 93 ? -14.942 5.509 12.644 1.00 94.19 93 LEU A C 1
ATOM 745 O O . LEU A 1 93 ? -14.275 5.499 11.612 1.00 94.19 93 LEU A O 1
ATOM 749 N N . LEU A 1 94 ? -15.868 4.584 12.909 1.00 93.38 94 LEU A N 1
ATOM 750 C CA . LEU A 1 94 ? -16.165 3.491 11.988 1.00 93.38 94 LEU A CA 1
ATOM 751 C C . LEU A 1 94 ? -16.636 4.018 10.629 1.00 93.38 94 LEU A C 1
ATOM 753 O O . LEU A 1 94 ? -16.125 3.583 9.604 1.00 93.38 94 LEU A O 1
ATOM 757 N N . MET A 1 95 ? -17.566 4.975 10.607 1.00 92.81 95 MET A N 1
ATOM 758 C CA . MET A 1 95 ? -18.045 5.577 9.358 1.00 92.81 95 MET A CA 1
ATOM 759 C C . MET A 1 95 ? -16.903 6.201 8.553 1.00 92.81 95 MET A C 1
ATOM 761 O O . MET A 1 95 ? -16.832 6.005 7.341 1.00 92.81 95 MET A O 1
ATOM 765 N N . ASN A 1 96 ? -15.974 6.890 9.222 1.00 93.56 96 ASN A N 1
ATOM 766 C CA . ASN A 1 96 ? -14.788 7.433 8.567 1.00 93.56 96 ASN A CA 1
ATOM 767 C C . ASN A 1 96 ? -13.876 6.340 8.001 1.00 93.56 96 ASN A C 1
ATOM 769 O O . ASN A 1 96 ? -13.372 6.492 6.891 1.00 93.56 96 ASN A O 1
ATOM 773 N N . LEU A 1 97 ? -13.678 5.238 8.730 1.00 92.94 97 LEU A N 1
ATOM 774 C CA . LEU A 1 97 ? -12.885 4.099 8.259 1.00 92.94 97 LEU A CA 1
ATOM 775 C C . LEU A 1 97 ? -13.535 3.411 7.056 1.00 92.94 97 LEU A C 1
ATOM 777 O O . LEU A 1 97 ? -12.844 3.085 6.095 1.00 92.94 97 LEU A O 1
ATOM 781 N N . MET A 1 98 ? -14.858 3.255 7.057 1.00 91.69 98 MET A N 1
ATOM 782 C CA . MET A 1 98 ? -15.576 2.619 5.951 1.00 91.69 98 MET A CA 1
ATOM 783 C C . MET A 1 98 ? -15.488 3.414 4.645 1.00 91.69 98 MET A C 1
ATOM 785 O O . MET A 1 98 ? -15.537 2.807 3.581 1.00 91.69 98 MET A O 1
ATOM 789 N N . MET A 1 99 ? -15.263 4.734 4.691 1.00 91.81 99 MET A N 1
ATOM 790 C CA . MET A 1 99 ? -14.999 5.529 3.480 1.00 91.81 99 MET A CA 1
ATOM 791 C C . MET A 1 99 ? -13.698 5.141 2.757 1.00 91.81 99 MET A C 1
ATOM 793 O O . MET A 1 99 ? -13.544 5.453 1.578 1.00 91.81 99 MET A O 1
ATOM 797 N N . TRP A 1 100 ? -12.753 4.492 3.445 1.00 92.38 100 TRP A N 1
ATOM 798 C CA . TRP A 1 100 ? -11.503 4.009 2.847 1.00 92.38 100 TRP A CA 1
ATOM 799 C C . TRP A 1 100 ? -11.629 2.618 2.215 1.00 92.38 100 TRP A C 1
ATOM 801 O O . TRP A 1 100 ? -10.679 2.147 1.590 1.00 92.38 100 TRP A O 1
ATOM 811 N N . MET A 1 101 ? -12.778 1.962 2.383 1.00 89.56 101 MET A N 1
ATOM 812 C CA . MET A 1 101 ? -13.079 0.641 1.838 1.00 89.56 101 MET A CA 1
ATOM 813 C C . MET A 1 101 ? -14.099 0.746 0.699 1.00 89.56 101 MET A C 1
ATOM 815 O O . MET A 1 101 ? -14.830 1.730 0.592 1.00 89.56 101 MET A O 1
ATOM 819 N N . ASP A 1 102 ? -14.192 -0.299 -0.125 1.00 85.75 102 ASP A N 1
ATOM 820 C CA . ASP A 1 102 ? -15.304 -0.458 -1.067 1.00 85.75 102 ASP A CA 1
ATOM 821 C C . ASP A 1 102 ? -16.584 -0.787 -0.275 1.00 85.75 102 ASP A C 1
ATOM 823 O O . ASP A 1 102 ? -16.907 -1.947 -0.021 1.00 85.75 102 ASP A O 1
ATOM 827 N N . PHE A 1 103 ? -17.269 0.259 0.194 1.00 86.31 103 PHE A N 1
ATOM 828 C CA . PHE A 1 103 ? -18.460 0.160 1.035 1.00 86.31 103 PHE A CA 1
ATOM 829 C C . PHE A 1 103 ? -19.715 -0.150 0.208 1.00 86.31 103 PHE A C 1
ATOM 831 O O . PHE A 1 103 ? -20.040 0.554 -0.749 1.00 86.31 103 PHE A O 1
ATOM 838 N N . ASP A 1 104 ? -20.453 -1.181 0.614 1.00 85.19 104 ASP A N 1
ATOM 839 C CA . ASP A 1 104 ? -21.670 -1.679 -0.041 1.00 85.19 104 ASP A CA 1
ATOM 840 C C . ASP A 1 104 ? -22.956 -0.955 0.405 1.00 85.19 104 ASP A C 1
ATOM 842 O O . ASP A 1 104 ? -24.042 -1.248 -0.095 1.00 85.19 104 ASP A O 1
ATOM 846 N N . GLY A 1 105 ? -22.847 -0.001 1.334 1.00 83.75 105 GLY A N 1
ATOM 847 C CA . GLY A 1 105 ? -23.983 0.723 1.908 1.00 83.75 105 GLY A CA 1
ATOM 848 C C . GLY A 1 105 ? -24.454 0.179 3.259 1.00 83.75 105 GLY A C 1
ATOM 849 O O . GLY A 1 105 ? -25.231 0.858 3.936 1.00 83.75 105 GLY A O 1
ATOM 850 N N . ASN A 1 106 ? -23.973 -0.993 3.688 1.00 87.62 106 ASN A N 1
ATOM 851 C CA . ASN A 1 106 ? -24.443 -1.655 4.902 1.00 87.62 106 ASN A CA 1
ATOM 852 C C . ASN A 1 106 ? -23.419 -1.547 6.034 1.00 87.62 106 ASN A C 1
ATOM 854 O O . ASN A 1 106 ? -22.333 -2.119 5.994 1.00 87.62 106 ASN A O 1
ATOM 858 N N . MET A 1 107 ? -23.787 -0.836 7.100 1.00 86.69 107 MET A N 1
ATOM 859 C CA . MET A 1 107 ? -22.972 -0.794 8.315 1.00 86.69 107 MET A CA 1
ATOM 860 C C . MET A 1 107 ? -23.064 -2.135 9.062 1.00 86.69 107 MET A C 1
ATOM 862 O O . MET A 1 107 ? -24.181 -2.624 9.257 1.00 86.69 107 MET A O 1
ATOM 866 N N . PRO A 1 108 ? -21.946 -2.703 9.550 1.00 91.62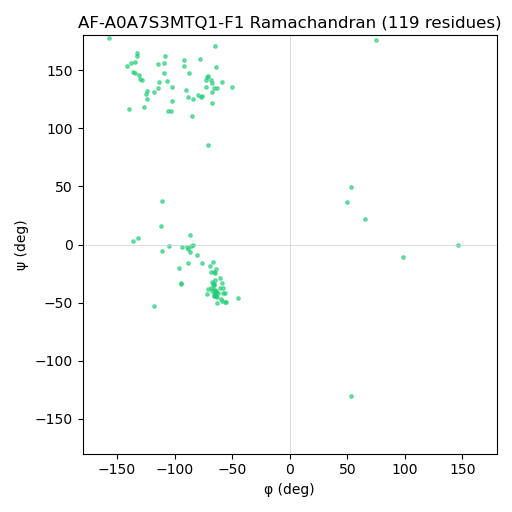 108 PRO A N 1
ATOM 867 C CA . PRO A 1 108 ? -21.980 -3.899 10.380 1.00 91.62 108 PRO A CA 1
ATOM 868 C C . PRO A 1 108 ? -22.698 -3.619 11.703 1.00 91.62 108 PRO A C 1
ATOM 870 O O . PRO A 1 108 ? -22.685 -2.494 12.215 1.00 91.62 108 PRO A O 1
ATOM 873 N N . GLU A 1 109 ? -23.295 -4.653 12.291 1.00 93.44 109 GLU A N 1
ATOM 874 C CA . GLU A 1 109 ? -23.899 -4.551 13.618 1.00 93.44 109 GLU A CA 1
ATOM 875 C C . GLU A 1 109 ? -22.818 -4.337 14.695 1.00 93.44 109 GLU A C 1
ATOM 877 O O . GLU A 1 109 ? -21.747 -4.947 14.626 1.00 93.44 109 GLU A O 1
ATOM 882 N N . PRO A 1 110 ? -23.055 -3.458 15.686 1.00 95.62 110 PRO A N 1
ATOM 883 C CA . PRO A 1 110 ? -22.096 -3.214 16.755 1.00 95.62 110 PRO A CA 1
ATOM 884 C C . PRO A 1 110 ? -21.956 -4.440 17.662 1.00 95.62 110 PRO A C 1
ATOM 886 O O . PRO A 1 110 ? -22.948 -5.067 18.034 1.00 95.62 110 PRO A O 1
ATOM 889 N N . ALA A 1 111 ? -20.729 -4.724 18.101 1.00 95.50 111 ALA A N 1
ATOM 890 C CA . ALA A 1 111 ? -20.444 -5.792 19.059 1.00 95.50 111 ALA A CA 1
ATOM 891 C C . ALA A 1 111 ? -21.073 -5.522 20.441 1.00 95.50 111 ALA A C 1
ATOM 893 O O . ALA A 1 111 ? -21.445 -6.451 21.158 1.00 95.50 111 ALA A O 1
ATOM 894 N N . ILE A 1 112 ? -21.212 -4.246 20.818 1.00 95.06 112 ILE A N 1
ATOM 895 C CA . ILE A 1 112 ? -21.866 -3.810 22.057 1.00 95.06 112 ILE A CA 1
ATOM 896 C C . ILE A 1 112 ? -22.982 -2.837 21.694 1.00 95.06 112 ILE A C 1
ATOM 898 O O . ILE A 1 112 ? -22.723 -1.831 21.050 1.00 95.06 112 ILE A O 1
ATOM 902 N N . LEU A 1 113 ? -24.215 -3.099 22.138 1.00 94.12 113 LEU A N 1
ATOM 903 C CA . LEU A 1 113 ? -25.386 -2.259 21.833 1.00 94.12 113 LEU A CA 1
ATOM 904 C C . LEU A 1 113 ? -25.694 -1.214 22.921 1.00 94.12 113 LEU A C 1
ATOM 906 O O . LEU A 1 113 ? -26.200 -0.133 22.623 1.00 94.12 113 LEU A O 1
ATOM 910 N N . LYS A 1 114 ? -25.422 -1.537 24.191 1.00 92.44 114 LYS A N 1
ATOM 911 C CA . LYS A 1 114 ? -25.709 -0.690 25.363 1.00 92.44 114 LYS A CA 1
ATOM 912 C C . LYS A 1 114 ? -24.468 -0.588 26.257 1.00 92.44 114 LYS A C 1
ATOM 914 O O . LYS A 1 114 ? -23.758 -1.580 26.381 1.00 92.44 114 LYS A O 1
ATOM 919 N N . PRO A 1 115 ? -24.222 0.554 26.929 1.00 93.19 115 PRO A N 1
ATOM 920 C CA . PRO A 1 115 ? -25.017 1.790 26.931 1.00 93.19 115 PRO A CA 1
ATOM 921 C C . PRO A 1 115 ? -24.852 2.635 25.658 1.00 93.19 115 PRO A C 1
ATOM 923 O O . PRO A 1 115 ? -25.669 3.517 25.405 1.00 93.19 115 PRO A O 1
ATOM 926 N N . LYS A 1 116 ? -23.817 2.366 24.857 1.00 92.50 116 LYS A N 1
ATOM 927 C CA . LYS A 1 116 ? -23.562 3.003 23.562 1.00 92.50 116 LYS A CA 1
ATOM 928 C C . LYS A 1 116 ? -23.184 1.931 22.535 1.00 92.50 116 LYS A C 1
ATOM 930 O O . LYS A 1 116 ? -22.549 0.955 22.935 1.00 92.50 116 LYS A O 1
ATOM 935 N N . PRO A 1 117 ? -23.539 2.116 21.252 1.00 94.81 117 PRO A N 1
ATOM 936 C CA . PRO A 1 117 ? -23.110 1.219 20.192 1.00 94.81 117 PRO A CA 1
ATOM 937 C C . PRO A 1 117 ? -21.595 1.333 19.986 1.00 94.81 117 PRO A C 1
ATOM 939 O O . PRO A 1 117 ? -21.101 2.430 19.712 1.00 94.81 117 PRO A O 1
ATOM 942 N N . LEU A 1 118 ? -20.877 0.219 20.133 1.00 95.62 118 LEU A N 1
ATOM 943 C CA . LEU A 1 118 ? -19.432 0.123 19.916 1.00 95.62 118 LEU A CA 1
ATOM 944 C C . LEU A 1 118 ? -19.107 -1.061 19.006 1.00 95.62 118 LEU A C 1
ATOM 946 O O . LEU A 1 118 ? -19.707 -2.133 19.122 1.00 95.62 118 LEU A O 1
ATOM 950 N N . TRP A 1 119 ? -18.124 -0.859 18.138 1.00 95.94 119 TRP A N 1
ATOM 951 C CA . TRP A 1 119 ? -17.560 -1.882 17.262 1.00 95.94 119 TRP A CA 1
ATOM 952 C C . TRP A 1 119 ? -16.162 -2.236 17.737 1.00 95.94 119 TRP A C 1
ATOM 954 O O . TRP A 1 119 ? -15.523 -1.438 18.412 1.00 95.94 119 TRP A O 1
ATOM 964 N N . THR A 1 120 ? -15.690 -3.423 17.402 1.00 95.31 120 THR A N 1
ATOM 965 C CA . THR A 1 120 ? -14.284 -3.786 17.585 1.00 95.31 120 THR A CA 1
ATOM 966 C C . THR A 1 120 ? -13.510 -3.456 16.314 1.00 95.31 120 THR A C 1
ATOM 968 O O . THR A 1 120 ? -14.120 -3.315 15.248 1.00 95.31 120 THR A O 1
ATOM 971 N N . GLY A 1 121 ? -12.189 -3.306 16.435 1.00 88.19 121 GLY A N 1
ATOM 972 C CA . GLY A 1 121 ? -11.308 -3.346 15.264 1.00 88.19 121 GLY A CA 1
ATOM 973 C C . GLY A 1 121 ? -11.279 -4.713 14.585 1.00 88.19 121 GLY A C 1
ATOM 974 O O . GLY A 1 121 ? -11.872 -5.671 15.135 1.00 88.19 121 GLY A O 1
#

Foldseek 3Di:
DADADDDDDDDDDDDDDDDPQCCQVNVDDPPDDDDDDDDDDDPVVVVCRVPDRHPVNQQADPVVRGGRGDDDDPRVVVVVVQQDPPAKDAPVRQVVVCVVDPDPPDDDAAPDPPPHGIHGD

pLDDT: mean 95.19, std 3.32, range [78.56, 98.31]

Secondary structure (DSSP, 8-state):
----B------SSSS----GGGHHHHT--SSS---------SHHHHHHIIIIIBGGGGSEETTTTEES----HHHHHHHHHHTSTT-EE-HHHHHHHHTTS---S-PPPPSB-SSS-BEE-

Solvent-accessible surface area (backbone atoms only — not comparable to full-atom values): 7881 Å² total; per-residue (Å²): 102,84,79,68,35,77,84,91,74,92,70,85,80,95,68,93,83,79,63,76,39,56,25,65,37,59,74,59,84,78,88,76,79,84,82,88,84,84,81,73,85,48,70,66,57,44,48,46,33,64,73,58,39,16,49,86,72,56,34,57,38,83,91,74,75,40,68,54,48,54,80,54,70,69,60,40,54,46,52,59,60,38,61,35,92,88,34,71,36,47,65,68,59,46,54,59,55,44,71,77,47,96,69,89,84,76,81,79,82,51,79,33,70,71,98,55,58,28,32,66,88

Radius of gyration: 19.85 Å; Cα contacts (8 Å, |Δi|>4): 98; chains: 1; bounding box: 44×38×55 Å

Nearest PDB structures (foldseek):
  8yfq-assembly1_A  TM=9.891E-01  e=4.419E-11  Komagataella phaffii
  2y0s-assembly2_A  TM=9.581E-01  e=4.201E-08  Saccharolobus shibatae
  7oqy-assembly1_A  TM=9.650E-01  e=2.076E-07  Sulfolobus acidocaldarius DSM 639
  4v8s-assembly2_BA  TM=9.480E-01  e=2.219E-07  Saccharolobus shibatae B12
  2waq-assembly1_A  TM=9.632E-01  e=3.536E-07  Saccharolobus shibatae

InterPro domains:
  IPR000722 RNA polymerase, alpha subunit [PF00623] (1-55)
  IPR006592 RNA polymerase, N-terminal [SM00663] (1-83)
  IPR007066 RNA polymerase Rpb1, domain 3 [PF04983] (58-121)
  IPR042102 RNA polymerase Rpb1, domain 3 superfamily [G3DSA:1.10.274.100] (63-121)
  IPR045867 DNA-directed RNA polymerase, subunit beta-prime [PTHR19376] (1-121)

Sequence (121 aa):
MSLMGHRVKVLPFQTFRLNLSVTSPYNADFDGDEMNMHVPQSLETKAEIKEIMHVPRQIVAPKHNQPVMGIVQDSLLGIYLFTQRDNFLTKDLLMNLMMWMDFDGNMPEPAILKPKPLWTG

Mean predicted aligned error: 4.06 Å

Organism: NCBI:txid197538